Protein AF-A0A9P7XCV7-F1 (afdb_monomer_lite)

Sequence (73 aa):
MNYSTLLCAALLAVSVRGQDVTKLYGQCAGDGLTWPPCITGTTCIYFNDWFSQCLPPPKTTSSSADPESTTTT

pLDDT: mean 75.93, std 17.51, range [47.84, 96.56]

Radius of gyration: 25.92 Å; chains: 1; bounding box: 93×30×43 Å

Secondary structure (DSSP, 8-state):
--THHHHHGGG----------BPTT-EEEETTEEPPPBPTT-EEEEEETTEEEEEPPP---------------

Structure (mmCIF, N/CA/C/O backbone):
data_AF-A0A9P7XCV7-F1
#
_entry.id   AF-A0A9P7XCV7-F1
#
loop_
_atom_site.group_PDB
_atom_site.id
_atom_site.type_symbol
_atom_site.label_atom_id
_atom_site.label_alt_id
_atom_site.label_comp_id
_atom_site.label_asym_id
_atom_site.label_entity_id
_atom_site.label_seq_id
_atom_site.pdbx_PDB_ins_code
_atom_site.Cartn_x
_atom_site.Cartn_y
_atom_site.Cartn_z
_atom_site.occupancy
_atom_site.B_iso_or_equiv
_atom_site.auth_seq_id
_atom_site.auth_comp_id
_atom_site.auth_asym_id
_atom_site.auth_atom_id
_atom_site.pdbx_PDB_model_num
ATOM 1 N N . MET A 1 1 ? 52.320 -5.361 -4.371 1.00 55.47 1 MET A N 1
ATOM 2 C CA . MET A 1 1 ? 50.917 -4.949 -4.593 1.00 55.47 1 MET A CA 1
ATOM 3 C C . MET A 1 1 ? 50.138 -6.224 -4.867 1.00 55.47 1 MET A C 1
ATOM 5 O O . MET A 1 1 ? 50.235 -6.773 -5.956 1.00 55.47 1 MET A O 1
ATOM 9 N N . ASN A 1 2 ? 49.538 -6.804 -3.830 1.00 49.94 2 ASN A N 1
ATOM 10 C CA . ASN A 1 2 ? 49.175 -8.219 -3.823 1.00 49.94 2 ASN A CA 1
ATOM 11 C C . ASN A 1 2 ? 47.672 -8.321 -4.089 1.00 49.94 2 ASN A C 1
ATOM 13 O O . ASN A 1 2 ? 46.871 -8.158 -3.178 1.00 49.94 2 ASN A O 1
ATOM 17 N N . TYR A 1 3 ? 47.298 -8.582 -5.342 1.00 59.09 3 TYR A N 1
ATOM 18 C CA . TYR A 1 3 ? 45.907 -8.617 -5.824 1.00 59.09 3 TYR A CA 1
ATOM 19 C C . TYR A 1 3 ? 45.013 -9.664 -5.127 1.00 59.09 3 TYR A C 1
ATOM 21 O O . TYR A 1 3 ? 43.794 -9.621 -5.249 1.00 59.09 3 TYR A O 1
ATOM 29 N N . SER A 1 4 ? 45.619 -10.577 -4.360 1.00 60.50 4 SER A N 1
ATOM 30 C CA . SER A 1 4 ? 44.943 -11.640 -3.608 1.00 60.50 4 SER A CA 1
ATOM 31 C C . SER A 1 4 ? 44.010 -11.110 -2.507 1.00 60.50 4 SER A C 1
ATOM 33 O O . SER A 1 4 ? 42.963 -11.696 -2.253 1.00 60.50 4 SER A O 1
ATOM 35 N N . THR A 1 5 ? 44.308 -9.955 -1.897 1.00 54.28 5 THR A N 1
ATOM 36 C CA . THR A 1 5 ? 43.4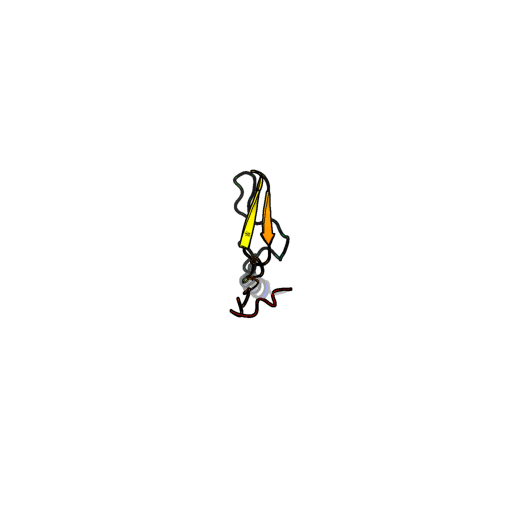21 -9.358 -0.877 1.00 54.28 5 THR A CA 1
ATOM 37 C C . THR A 1 5 ? 42.212 -8.630 -1.471 1.00 54.28 5 THR A C 1
ATOM 39 O O . THR A 1 5 ? 41.234 -8.404 -0.763 1.00 54.28 5 THR A O 1
ATOM 42 N N . LEU A 1 6 ? 42.241 -8.294 -2.766 1.00 53.47 6 LEU A N 1
ATOM 43 C CA . LEU A 1 6 ? 41.152 -7.578 -3.441 1.00 53.47 6 LEU A CA 1
ATOM 44 C C . LEU A 1 6 ? 40.002 -8.507 -3.859 1.00 53.47 6 LEU A C 1
ATOM 46 O O . LEU A 1 6 ? 38.866 -8.055 -3.963 1.00 53.47 6 LEU A O 1
ATOM 50 N N . LEU A 1 7 ? 40.267 -9.805 -4.046 1.00 55.38 7 LEU A N 1
ATOM 51 C CA . LEU A 1 7 ? 39.257 -10.783 -4.473 1.00 55.38 7 LEU A CA 1
ATOM 52 C C . LEU A 1 7 ? 38.278 -11.190 -3.355 1.00 55.38 7 LEU A C 1
ATOM 54 O O . LEU A 1 7 ? 37.125 -11.491 -3.649 1.00 55.38 7 LEU A O 1
ATOM 58 N N . CYS A 1 8 ? 38.680 -11.143 -2.079 1.00 50.06 8 CYS A N 1
ATOM 59 C CA . CYS A 1 8 ? 37.790 -11.494 -0.959 1.00 50.06 8 CYS A CA 1
ATOM 60 C C . CYS A 1 8 ? 36.798 -10.385 -0.578 1.00 50.06 8 CYS A C 1
ATOM 62 O O . CYS A 1 8 ? 35.723 -10.676 -0.057 1.00 50.06 8 CYS A O 1
ATOM 64 N N . ALA A 1 9 ? 37.128 -9.115 -0.825 1.00 54.50 9 ALA A N 1
ATOM 65 C CA . ALA A 1 9 ? 36.307 -7.989 -0.374 1.00 54.50 9 ALA A CA 1
ATOM 66 C C . ALA A 1 9 ? 35.034 -7.766 -1.220 1.00 54.50 9 ALA A C 1
ATOM 68 O O . ALA A 1 9 ? 34.145 -7.029 -0.804 1.00 54.50 9 ALA A O 1
ATOM 69 N N . ALA A 1 10 ? 34.919 -8.407 -2.388 1.00 58.94 10 ALA A N 1
ATOM 70 C CA . ALA A 1 10 ? 33.815 -8.190 -3.324 1.00 58.94 10 ALA A CA 1
ATOM 71 C C . ALA A 1 10 ? 32.552 -9.038 -3.046 1.00 58.94 10 ALA A C 1
ATOM 73 O O . ALA A 1 10 ? 31.524 -8.808 -3.677 1.00 58.94 10 ALA A O 1
ATOM 74 N N . LEU A 1 11 ? 32.592 -10.002 -2.115 1.00 60.06 11 LEU A N 1
ATOM 75 C CA . LEU A 1 11 ? 31.518 -10.996 -1.929 1.00 60.06 11 LEU A CA 1
ATOM 76 C C . LEU A 1 11 ? 30.546 -10.728 -0.760 1.00 60.06 11 LEU A C 1
ATOM 78 O O . LEU A 1 11 ? 29.688 -11.565 -0.499 1.00 60.06 11 LEU A O 1
ATOM 82 N N . LEU A 1 12 ? 30.626 -9.588 -0.059 1.00 62.88 12 LEU A N 1
ATOM 83 C CA . LEU A 1 12 ? 29.807 -9.333 1.146 1.00 62.88 12 LEU A CA 1
ATOM 84 C C . LEU A 1 12 ? 28.785 -8.187 1.043 1.00 62.88 12 LEU A C 1
ATOM 86 O O . LEU A 1 12 ? 28.180 -7.821 2.049 1.00 62.88 12 LEU A O 1
ATOM 90 N N . ALA A 1 13 ? 28.507 -7.649 -0.145 1.00 64.56 13 ALA A N 1
ATOM 91 C CA . ALA A 1 13 ? 27.444 -6.654 -0.311 1.00 64.56 13 ALA A CA 1
ATOM 92 C C . ALA A 1 13 ? 26.051 -7.313 -0.425 1.00 64.56 13 ALA A C 1
ATOM 94 O O . ALA A 1 13 ? 25.376 -7.209 -1.450 1.00 64.56 13 ALA A O 1
ATOM 95 N N . VAL A 1 14 ? 25.596 -7.997 0.634 1.00 67.31 14 VAL A N 1
ATOM 96 C CA . VAL A 1 14 ? 24.169 -8.322 0.788 1.00 67.31 14 VAL A CA 1
ATOM 97 C C . VAL A 1 14 ? 23.423 -7.005 0.973 1.00 67.31 14 VAL A C 1
ATOM 99 O O . VAL A 1 14 ? 23.536 -6.327 1.991 1.00 67.31 14 VAL A O 1
ATOM 102 N N . SER A 1 15 ? 22.675 -6.619 -0.055 1.00 66.44 15 SER A N 1
ATOM 103 C CA . SER A 1 15 ? 21.766 -5.484 0.015 1.00 66.44 15 SER A CA 1
ATOM 104 C C . SER A 1 15 ? 20.554 -5.916 0.839 1.00 66.44 15 SER A C 1
ATOM 106 O O . SER A 1 15 ? 19.720 -6.681 0.356 1.00 66.44 15 SER A O 1
ATOM 108 N N . VAL A 1 16 ? 20.455 -5.460 2.091 1.00 63.72 16 VAL A N 1
ATOM 109 C CA . VAL A 1 16 ? 19.209 -5.556 2.862 1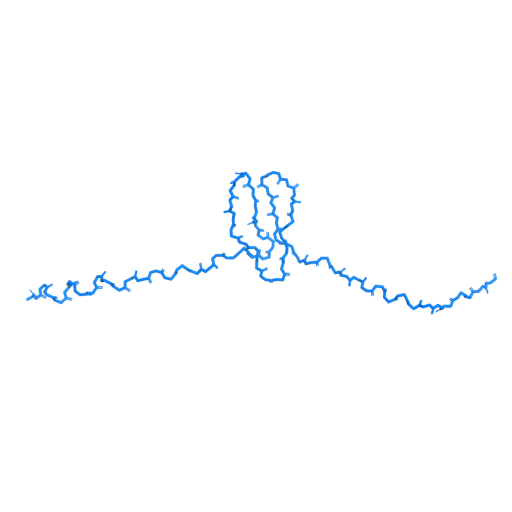.00 63.72 16 VAL A CA 1
ATOM 110 C C . VAL A 1 16 ? 18.157 -4.741 2.115 1.00 63.72 16 VAL A C 1
ATOM 112 O O . VAL A 1 16 ? 18.181 -3.512 2.134 1.00 63.72 16 VAL A O 1
ATOM 115 N N . ARG A 1 17 ? 17.236 -5.419 1.423 1.00 64.31 17 ARG A N 1
ATOM 116 C CA . ARG A 1 17 ? 15.995 -4.783 0.983 1.00 64.31 17 ARG A CA 1
ATOM 117 C C . ARG A 1 17 ? 15.132 -4.675 2.234 1.00 64.31 17 ARG A C 1
ATOM 119 O O . ARG A 1 17 ? 14.681 -5.695 2.755 1.00 64.31 17 ARG A O 1
ATOM 126 N N . GLY A 1 18 ? 14.972 -3.463 2.765 1.00 64.31 18 GLY A N 1
ATOM 127 C CA . GLY A 1 18 ? 13.920 -3.209 3.745 1.00 64.31 18 GLY A CA 1
ATOM 1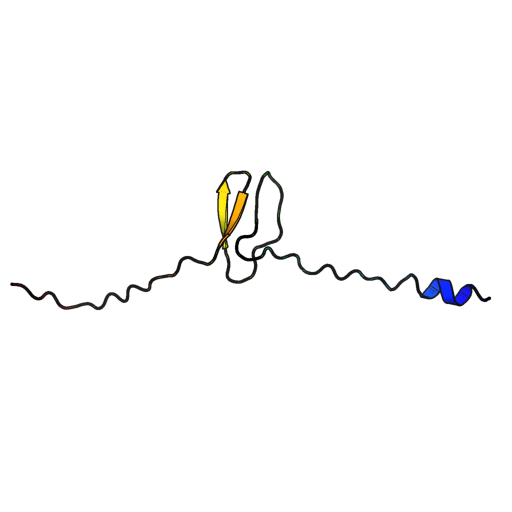28 C C . GLY A 1 18 ? 12.596 -3.698 3.160 1.00 64.31 18 GLY A C 1
ATOM 129 O O . GLY A 1 18 ? 12.387 -3.602 1.953 1.00 64.31 18 GLY A O 1
ATOM 130 N N . GLN A 1 19 ? 11.739 -4.295 3.985 1.00 67.38 19 GLN A N 1
ATOM 131 C CA . GLN A 1 19 ? 10.369 -4.589 3.577 1.00 67.38 19 GLN A CA 1
ATOM 132 C C . GLN A 1 19 ? 9.735 -3.239 3.226 1.00 67.38 19 GLN A C 1
ATOM 134 O O . GLN A 1 19 ? 9.451 -2.448 4.127 1.00 67.38 19 GLN A O 1
ATOM 139 N N . ASP A 1 20 ? 9.618 -2.931 1.934 1.00 84.62 20 ASP A N 1
ATOM 140 C CA . ASP A 1 20 ? 8.956 -1.712 1.498 1.00 84.62 20 ASP A CA 1
ATOM 141 C C . ASP A 1 20 ? 7.516 -1.795 2.016 1.00 84.62 20 ASP A C 1
ATOM 143 O O . ASP A 1 20 ? 6.790 -2.749 1.745 1.00 84.62 20 ASP A O 1
ATOM 147 N N . VAL A 1 21 ? 7.132 -0.839 2.855 1.00 91.56 21 VAL A N 1
ATOM 148 C CA . VAL A 1 21 ? 5.762 -0.678 3.338 1.00 91.56 21 VAL A CA 1
ATOM 149 C C . VAL A 1 21 ? 5.313 0.727 2.993 1.00 91.56 21 VAL A C 1
ATOM 151 O O . VAL A 1 21 ? 6.059 1.701 3.139 1.00 91.56 21 VAL A O 1
ATOM 154 N N . THR A 1 22 ? 4.079 0.841 2.529 1.00 92.88 22 THR A N 1
ATOM 155 C CA . THR A 1 22 ? 3.496 2.116 2.140 1.00 92.88 22 THR A CA 1
ATOM 156 C C . THR A 1 22 ? 3.128 2.894 3.399 1.00 92.88 22 THR A C 1
ATOM 158 O O . THR A 1 22 ? 2.390 2.410 4.260 1.00 92.88 22 THR A O 1
ATOM 161 N N . LYS A 1 23 ? 3.667 4.111 3.533 1.00 94.19 23 LYS A N 1
ATOM 162 C CA . LYS A 1 23 ? 3.355 5.001 4.660 1.00 94.19 23 LYS A CA 1
ATOM 163 C C . LYS A 1 23 ? 1.871 5.385 4.663 1.00 94.19 23 LYS A C 1
ATOM 165 O O . LYS A 1 23 ? 1.188 5.294 3.646 1.00 94.19 23 LYS A O 1
ATOM 170 N N . LEU A 1 24 ? 1.393 5.878 5.805 1.00 94.50 24 LEU A N 1
ATOM 171 C CA . LEU A 1 24 ? 0.073 6.498 5.912 1.00 94.50 24 LEU A CA 1
ATOM 172 C C . LEU A 1 24 ? -0.103 7.566 4.816 1.00 94.50 24 LEU A C 1
ATOM 174 O O . LEU A 1 24 ? 0.804 8.366 4.584 1.00 94.50 24 LEU A O 1
ATOM 178 N N . TYR A 1 25 ? -1.258 7.556 4.153 1.00 95.06 25 TYR A N 1
ATOM 179 C CA . TYR A 1 25 ? -1.612 8.376 2.989 1.00 95.06 25 TYR A CA 1
ATOM 180 C C . TYR A 1 25 ? -0.842 8.077 1.688 1.00 95.06 25 TYR A C 1
ATOM 182 O O . TYR A 1 25 ? -1.051 8.759 0.684 1.00 95.06 25 TYR A O 1
ATOM 190 N N . GLY A 1 26 ? 0.014 7.052 1.662 1.00 94.50 26 GLY A N 1
ATOM 191 C CA . GLY A 1 26 ? 0.682 6.582 0.446 1.00 94.50 26 GLY A CA 1
ATOM 192 C C . GLY A 1 26 ? -0.207 5.692 -0.430 1.00 94.50 26 GLY A C 1
ATOM 193 O O . GLY A 1 26 ? -1.236 5.188 0.025 1.00 94.50 26 GLY A O 1
ATOM 194 N N . GLN A 1 27 ? 0.209 5.491 -1.683 1.00 94.69 27 GLN A N 1
ATOM 195 C CA . GLN A 1 27 ? -0.488 4.648 -2.655 1.00 94.69 27 GLN A CA 1
ATOM 196 C C . GLN A 1 27 ? -0.193 3.159 -2.441 1.00 94.69 27 GLN A C 1
ATOM 198 O O . GLN A 1 27 ? 0.966 2.758 -2.402 1.00 94.69 27 GLN A O 1
ATOM 203 N N . CYS A 1 28 ? -1.243 2.345 -2.346 1.00 94.50 28 CYS A N 1
ATOM 204 C CA . CYS A 1 28 ? -1.161 0.902 -2.093 1.00 94.50 28 CYS A CA 1
ATOM 205 C C . CYS A 1 28 ? -1.693 0.021 -3.232 1.00 94.50 28 CYS A C 1
ATOM 207 O O . CYS A 1 28 ? -1.459 -1.185 -3.217 1.00 94.50 28 CYS A O 1
ATOM 209 N N . ALA A 1 29 ? -2.383 0.593 -4.221 1.00 92.81 29 ALA A N 1
ATOM 210 C CA . ALA A 1 29 ? -2.754 -0.091 -5.461 1.00 92.81 29 ALA A CA 1
ATOM 211 C C . ALA A 1 29 ? -3.020 0.927 -6.585 1.00 92.81 29 ALA A C 1
ATOM 213 O O . ALA A 1 29 ? -3.260 2.109 -6.309 1.00 92.81 29 ALA A O 1
ATOM 214 N N . GLY A 1 30 ? -2.976 0.474 -7.840 1.00 91.38 30 GLY A N 1
ATOM 215 C CA . GLY A 1 30 ? -3.370 1.259 -9.013 1.00 91.38 30 GLY A CA 1
ATOM 216 C C . GLY A 1 30 ? -2.834 0.687 -10.326 1.00 91.38 30 GLY A C 1
ATOM 217 O O . GLY A 1 30 ? -1.732 0.148 -10.340 1.00 91.38 30 GLY A O 1
ATOM 218 N N . ASP A 1 31 ? -3.615 0.793 -11.401 1.00 89.00 31 ASP A N 1
ATOM 219 C CA . ASP A 1 31 ? -3.254 0.456 -12.792 1.00 89.00 31 ASP A CA 1
ATOM 220 C C . ASP A 1 31 ? -2.562 -0.909 -12.965 1.00 89.00 31 ASP A C 1
ATOM 222 O O . ASP A 1 31 ? -1.496 -1.042 -13.561 1.00 89.00 31 ASP A O 1
ATOM 226 N N . GLY A 1 32 ? -3.123 -1.945 -12.334 1.00 81.62 32 GLY A N 1
ATOM 227 C CA . GLY A 1 32 ? -2.579 -3.308 -12.398 1.00 81.62 32 GLY A CA 1
ATOM 228 C C . GLY A 1 32 ? -1.197 -3.489 -11.753 1.00 81.62 32 GLY A C 1
ATOM 229 O O . GLY A 1 32 ? -0.657 -4.596 -11.782 1.00 81.62 32 GLY A O 1
ATOM 230 N N . LEU A 1 33 ? -0.630 -2.443 -11.146 1.00 79.56 33 LEU A N 1
ATOM 231 C CA . LEU A 1 33 ? 0.639 -2.485 -10.437 1.00 79.56 33 LEU A CA 1
ATOM 232 C C . LEU A 1 33 ? 0.407 -2.775 -8.953 1.00 79.56 33 LEU A C 1
ATOM 234 O O . LEU A 1 33 ? -0.342 -2.088 -8.250 1.00 79.56 33 LEU A O 1
ATOM 238 N N . THR A 1 34 ? 1.102 -3.798 -8.465 1.00 79.81 34 THR A N 1
ATOM 239 C CA . THR A 1 34 ? 1.123 -4.145 -7.045 1.00 79.81 34 THR A CA 1
ATOM 240 C C . THR A 1 34 ? 2.136 -3.261 -6.332 1.00 79.81 34 THR A C 1
ATOM 242 O O . THR A 1 34 ? 3.344 -3.399 -6.525 1.00 79.81 34 THR A O 1
ATOM 245 N N . TRP A 1 35 ? 1.637 -2.359 -5.493 1.00 86.38 35 TRP A N 1
ATOM 246 C CA . TRP A 1 35 ? 2.459 -1.556 -4.595 1.00 86.38 35 TRP A CA 1
ATOM 247 C C . TRP A 1 35 ? 2.731 -2.313 -3.290 1.00 86.38 35 TRP A C 1
ATOM 249 O O . TRP A 1 35 ? 2.044 -3.294 -2.982 1.00 86.38 35 TRP A O 1
ATOM 259 N N . PRO A 1 36 ? 3.727 -1.882 -2.499 1.00 92.06 36 PRO A N 1
ATOM 260 C CA . PRO A 1 36 ? 3.974 -2.493 -1.207 1.00 92.06 36 PRO A CA 1
ATOM 261 C C . PRO A 1 36 ? 2.768 -2.331 -0.261 1.00 92.06 36 PRO A C 1
ATOM 263 O O . PRO A 1 36 ? 2.021 -1.348 -0.365 1.00 92.06 36 PRO A O 1
ATOM 266 N N . PRO A 1 37 ? 2.555 -3.268 0.680 1.00 91.88 37 PRO A N 1
ATOM 267 C CA . PRO A 1 37 ? 1.397 -3.233 1.563 1.00 91.88 37 PRO A CA 1
ATOM 268 C C . PRO A 1 37 ? 1.422 -1.996 2.466 1.00 91.88 37 PRO A C 1
ATOM 270 O O . PRO A 1 37 ? 2.481 -1.454 2.787 1.00 91.88 37 PRO A O 1
ATOM 273 N N . CYS A 1 38 ? 0.243 -1.557 2.899 1.00 94.25 38 CYS A N 1
ATOM 274 C CA . CYS A 1 38 ? 0.117 -0.473 3.864 1.00 94.25 38 CYS A CA 1
ATOM 275 C C . CYS A 1 38 ? 0.821 -0.796 5.189 1.00 94.25 38 CYS A C 1
ATOM 277 O O . CYS A 1 38 ? 0.813 -1.940 5.645 1.00 94.25 38 CYS A O 1
ATOM 279 N N . ILE A 1 39 ? 1.398 0.224 5.830 1.00 94.56 39 ILE A N 1
ATOM 280 C CA . ILE A 1 39 ? 1.962 0.113 7.178 1.00 94.56 39 ILE A CA 1
ATOM 281 C C . ILE A 1 39 ? 0.922 -0.443 8.163 1.00 94.56 39 ILE A C 1
ATOM 283 O O . ILE A 1 39 ? -0.271 -0.134 8.078 1.00 94.56 39 ILE A O 1
ATOM 287 N N . THR A 1 40 ? 1.377 -1.253 9.120 1.00 92.56 40 THR A N 1
ATOM 288 C CA . THR A 1 40 ? 0.531 -1.843 10.163 1.00 92.56 40 THR A CA 1
ATOM 289 C C . THR A 1 40 ? -0.367 -0.797 10.826 1.00 92.56 40 THR A C 1
ATOM 291 O O . THR A 1 40 ? 0.088 0.288 11.187 1.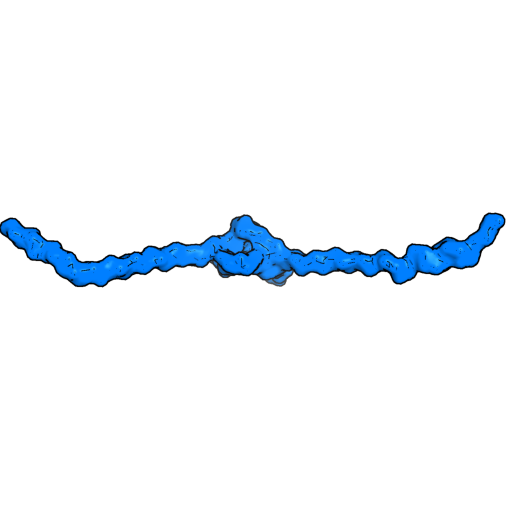00 92.56 40 THR A O 1
ATOM 294 N N . GLY A 1 41 ? -1.646 -1.135 11.007 1.00 91.00 41 GLY A N 1
ATOM 295 C CA . GLY A 1 41 ? -2.643 -0.231 11.587 1.00 91.00 41 GLY A CA 1
ATOM 296 C C . GLY A 1 41 ? -3.308 0.708 10.577 1.00 91.00 41 GLY A C 1
ATOM 297 O O . GLY A 1 41 ? -4.057 1.590 10.984 1.00 91.00 41 GLY A O 1
ATOM 298 N N . THR A 1 42 ? -3.068 0.522 9.277 1.00 94.62 42 THR A N 1
ATOM 299 C CA . THR A 1 42 ? -3.754 1.246 8.196 1.00 94.62 42 THR A CA 1
ATOM 300 C C . THR A 1 42 ? -4.345 0.269 7.182 1.00 94.62 42 THR A C 1
ATOM 302 O O . THR A 1 42 ? -3.922 -0.884 7.100 1.00 94.62 42 THR A O 1
ATOM 305 N N . THR A 1 43 ? -5.361 0.708 6.441 1.00 93.56 43 THR A N 1
ATOM 306 C CA . THR A 1 43 ? -6.069 -0.099 5.436 1.00 93.56 43 THR A CA 1
ATOM 307 C C . THR A 1 43 ? -5.946 0.555 4.066 1.00 93.56 43 THR A C 1
ATOM 309 O O . THR A 1 43 ? -6.044 1.775 3.956 1.00 93.56 43 THR A O 1
ATOM 312 N N . CYS A 1 44 ? -5.736 -0.250 3.024 1.00 94.06 44 CYS A N 1
ATOM 313 C CA . CYS A 1 44 ? -5.728 0.221 1.643 1.00 94.06 44 CYS A CA 1
ATOM 314 C C . CYS A 1 44 ? -7.165 0.496 1.182 1.00 94.06 44 CYS A C 1
ATOM 316 O O . CYS A 1 44 ? -7.955 -0.436 1.039 1.00 94.06 44 CYS A O 1
ATOM 318 N N . ILE A 1 45 ? -7.509 1.765 0.981 1.00 94.00 45 ILE A N 1
ATOM 319 C CA . ILE A 1 45 ? -8.839 2.207 0.561 1.00 94.00 45 ILE A CA 1
ATOM 320 C C . ILE A 1 45 ? -8.805 2.537 -0.925 1.00 94.00 45 ILE A C 1
ATOM 322 O O . ILE A 1 45 ? -7.987 3.339 -1.371 1.00 94.00 45 ILE A O 1
ATOM 326 N N . TYR A 1 46 ? -9.698 1.911 -1.683 1.00 93.94 46 TYR A N 1
ATOM 327 C CA . TYR A 1 46 ? -9.864 2.149 -3.111 1.00 93.94 46 TYR A CA 1
ATOM 328 C C . TYR A 1 46 ? -10.493 3.522 -3.381 1.00 93.94 46 TYR A C 1
ATOM 330 O O . TYR A 1 46 ? -11.511 3.856 -2.774 1.00 93.94 46 TYR A O 1
ATOM 338 N N . PHE A 1 47 ? -9.913 4.292 -4.307 1.00 93.50 47 PHE A N 1
ATOM 339 C CA . PHE A 1 47 ? -10.494 5.550 -4.797 1.00 93.50 47 PHE A CA 1
ATOM 340 C C . PHE A 1 47 ? -10.885 5.448 -6.268 1.00 93.50 47 PHE A C 1
ATOM 342 O O . PHE A 1 47 ? -11.988 5.842 -6.642 1.00 93.50 47 PHE A O 1
ATOM 349 N N . ASN A 1 48 ? -9.980 4.948 -7.105 1.00 93.88 48 ASN A N 1
ATOM 350 C CA . ASN A 1 48 ? -10.209 4.704 -8.524 1.00 93.88 48 ASN A CA 1
ATOM 351 C C . ASN A 1 48 ? -9.257 3.610 -9.032 1.00 93.88 48 ASN A C 1
ATOM 353 O O . ASN A 1 48 ? -8.357 3.180 -8.310 1.00 93.88 48 ASN A O 1
ATOM 357 N N . ASP A 1 49 ? -9.426 3.196 -10.288 1.00 93.00 49 ASP A N 1
ATOM 358 C CA . ASP A 1 49 ? -8.645 2.110 -10.900 1.00 93.00 49 ASP A CA 1
ATOM 359 C C . ASP A 1 49 ? -7.125 2.350 -10.863 1.00 93.00 49 ASP A C 1
ATOM 361 O O . ASP A 1 49 ? -6.333 1.410 -10.858 1.00 93.00 49 ASP A O 1
ATOM 365 N N . TRP A 1 50 ? -6.708 3.613 -10.792 1.00 92.75 50 TRP A N 1
ATOM 366 C CA . TRP A 1 50 ? -5.317 4.056 -10.839 1.00 92.75 50 TRP A CA 1
ATOM 367 C C . TRP A 1 50 ? -4.754 4.373 -9.454 1.00 92.75 50 TRP A C 1
ATOM 369 O O . TRP A 1 50 ? -3.551 4.603 -9.337 1.00 92.75 50 TRP A O 1
ATOM 379 N N . PHE A 1 51 ? -5.589 4.412 -8.408 1.00 92.88 51 PHE A N 1
ATOM 380 C CA . PHE A 1 51 ? -5.194 4.901 -7.093 1.00 92.88 51 PHE A CA 1
ATOM 381 C C . PHE A 1 51 ? -6.036 4.327 -5.947 1.00 92.88 51 PHE A C 1
ATOM 383 O O . PHE A 1 51 ? -7.243 4.556 -5.833 1.00 92.88 51 PHE A O 1
ATOM 390 N N . SER A 1 52 ? -5.338 3.682 -5.018 1.00 95.00 52 SER A N 1
ATOM 391 C CA . SER A 1 52 ? -5.826 3.315 -3.688 1.00 95.00 52 SER A CA 1
ATOM 392 C C . SER A 1 52 ? -4.856 3.845 -2.635 1.00 95.00 52 SER A C 1
ATOM 394 O O . SER A 1 52 ? -3.645 3.769 -2.842 1.00 95.00 52 SER A O 1
ATOM 396 N N . GLN A 1 53 ? -5.354 4.351 -1.504 1.00 95.88 53 GLN A N 1
ATOM 397 C CA . GLN A 1 53 ? -4.549 5.016 -0.471 1.00 95.88 53 GLN A CA 1
ATOM 398 C C . GLN A 1 53 ? -4.611 4.302 0.883 1.00 95.88 53 GLN A C 1
ATOM 400 O O . GLN A 1 53 ? -5.676 3.870 1.318 1.00 95.88 53 GLN A O 1
ATOM 405 N N . CYS A 1 54 ? -3.487 4.250 1.599 1.00 96.56 54 CYS A N 1
ATOM 406 C CA . CYS A 1 54 ? -3.440 3.776 2.982 1.00 96.56 54 CYS A CA 1
ATOM 407 C C . CYS A 1 54 ? -4.048 4.801 3.945 1.00 96.56 54 CYS A C 1
ATOM 409 O O . CYS A 1 54 ? -3.472 5.868 4.164 1.00 96.56 54 CYS A O 1
ATOM 411 N N . LEU A 1 55 ? -5.172 4.463 4.568 1.00 95.50 55 LEU A N 1
ATOM 412 C CA . LEU A 1 55 ? -5.879 5.318 5.521 1.00 95.50 55 LEU A CA 1
ATOM 413 C C . LEU A 1 55 ? -5.953 4.676 6.911 1.00 95.50 55 LEU A C 1
ATOM 415 O O . LEU A 1 55 ? -5.866 3.449 7.029 1.00 95.50 55 LEU A O 1
ATOM 419 N N . PRO A 1 56 ? -6.105 5.479 7.982 1.00 93.19 56 PRO A N 1
ATOM 420 C CA . PRO A 1 56 ? -6.368 4.913 9.296 1.00 93.19 56 PRO A CA 1
ATOM 421 C C . PRO A 1 56 ? -7.732 4.204 9.278 1.00 93.19 56 PRO A C 1
ATOM 423 O O . PRO A 1 56 ? -8.616 4.605 8.512 1.00 93.19 56 PRO A O 1
ATOM 426 N N . PRO A 1 57 ? -7.935 3.166 10.108 1.00 84.31 57 PRO A N 1
ATOM 427 C CA . PRO A 1 57 ? -9.248 2.560 10.248 1.00 84.31 57 PRO A CA 1
ATOM 428 C C . PRO A 1 57 ? -10.265 3.641 10.634 1.00 84.31 57 PRO A C 1
ATOM 430 O O . PRO A 1 57 ? -9.906 4.587 11.354 1.00 84.31 57 PRO A O 1
ATOM 433 N N . PRO A 1 58 ? -11.524 3.530 10.171 1.00 79.00 58 PRO A N 1
ATOM 434 C CA . PRO A 1 58 ? -12.568 4.425 10.635 1.00 79.00 58 PRO A CA 1
ATOM 435 C C . PRO A 1 58 ? -12.557 4.389 12.159 1.00 79.00 58 PRO A C 1
ATOM 437 O O . PRO A 1 58 ? -12.490 3.315 12.761 1.00 79.00 58 PRO A O 1
ATOM 440 N N . LYS A 1 59 ? -12.575 5.566 12.794 1.00 72.88 59 LYS A N 1
ATOM 441 C CA . LYS A 1 59 ? -12.791 5.619 14.234 1.00 72.88 59 LYS A CA 1
ATOM 442 C C . LYS A 1 59 ? -14.135 4.951 14.461 1.00 72.88 59 LYS A C 1
ATOM 444 O O . LYS A 1 59 ? -15.160 5.508 14.075 1.00 72.88 59 LYS A O 1
ATOM 449 N N . THR A 1 60 ? -14.136 3.773 15.070 1.00 59.97 60 THR A N 1
ATOM 450 C CA . THR A 1 60 ? -15.322 3.288 15.752 1.00 59.97 60 THR A CA 1
ATOM 451 C C . THR A 1 60 ? -15.559 4.321 16.843 1.00 59.97 60 THR A C 1
ATOM 453 O O . THR A 1 60 ? -14.967 4.261 17.919 1.00 59.97 60 THR A O 1
ATOM 456 N N . THR A 1 61 ? -16.355 5.350 16.555 1.00 57.28 61 THR A N 1
ATOM 457 C CA . THR A 1 61 ? -17.147 5.979 17.597 1.00 57.28 61 THR A CA 1
ATOM 458 C C . THR A 1 61 ? -17.967 4.833 18.144 1.00 57.28 61 THR A C 1
ATOM 460 O O . THR A 1 61 ? -19.009 4.480 17.598 1.00 57.28 61 THR A O 1
ATOM 463 N N . SER A 1 62 ? -17.437 4.187 19.179 1.00 54.97 62 SER A N 1
ATOM 464 C CA . SER A 1 62 ? -18.254 3.524 20.168 1.00 54.97 62 SER A CA 1
ATOM 465 C C . SER A 1 62 ? -19.169 4.622 20.685 1.00 54.97 62 SER A C 1
ATOM 467 O O . SER A 1 62 ? -18.843 5.327 21.637 1.00 54.97 62 SER A O 1
ATOM 469 N N . SER A 1 63 ? -20.284 4.838 19.989 1.00 53.91 63 SER A N 1
ATOM 470 C CA . SER A 1 63 ? -21.485 5.345 20.611 1.00 53.91 63 SER A CA 1
ATOM 471 C C . SER A 1 63 ? -21.791 4.313 21.681 1.00 53.91 63 SER A C 1
ATOM 473 O O . SER A 1 63 ? -22.425 3.294 21.422 1.00 53.91 63 SER A O 1
ATOM 475 N N . SER A 1 64 ? -21.231 4.541 22.867 1.00 52.72 64 SER A N 1
ATOM 476 C CA . SER A 1 64 ? -21.829 4.068 24.096 1.00 52.72 64 SER A CA 1
ATOM 477 C C . SER A 1 64 ? -23.223 4.677 24.069 1.00 52.72 64 SER A C 1
ATOM 479 O O . SER A 1 64 ? -23.401 5.858 24.357 1.00 52.72 64 SER A O 1
ATOM 481 N N . ALA A 1 65 ? -24.181 3.922 23.537 1.00 56.31 65 ALA A N 1
ATOM 482 C CA . ALA A 1 65 ? -25.578 4.174 23.784 1.00 56.31 65 ALA A CA 1
ATOM 483 C C . ALA A 1 65 ? -25.753 3.925 25.281 1.00 56.31 65 ALA A C 1
ATOM 485 O O . ALA A 1 65 ? -25.960 2.793 25.708 1.00 56.31 65 ALA A O 1
ATOM 486 N N . ASP A 1 66 ? -25.568 4.979 26.072 1.00 55.09 66 ASP A N 1
ATOM 487 C CA . ASP A 1 66 ? -26.233 5.080 27.360 1.00 55.09 66 ASP A CA 1
ATOM 488 C C . ASP A 1 66 ? -27.736 4.943 27.068 1.00 55.09 66 ASP A C 1
ATOM 490 O O . ASP A 1 66 ? -28.268 5.719 26.261 1.00 55.09 66 ASP A O 1
ATOM 494 N N . PRO A 1 67 ? -28.438 3.939 27.617 1.00 61.56 67 PRO A N 1
ATOM 495 C CA . PRO A 1 67 ? -29.880 4.039 27.698 1.00 61.56 67 PRO A CA 1
ATOM 496 C C . PRO A 1 67 ? -30.200 5.142 28.718 1.00 61.56 67 PRO A C 1
ATOM 498 O O . PRO A 1 67 ? -29.515 5.252 29.726 1.00 61.56 67 PRO A O 1
ATOM 501 N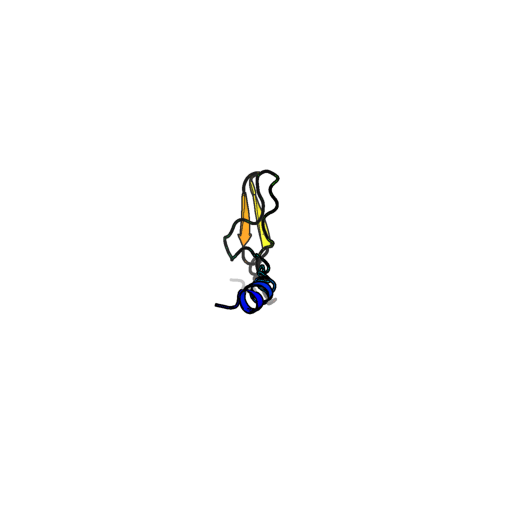 N . GLU A 1 68 ? -31.288 5.887 28.494 1.00 56.56 68 GLU A N 1
ATOM 502 C CA . GLU A 1 68 ? -31.898 6.803 29.481 1.00 56.56 68 GLU A CA 1
ATOM 503 C C . GLU A 1 68 ? -31.221 8.193 29.574 1.00 56.56 68 GLU A C 1
ATOM 505 O O . GLU A 1 68 ? -30.036 8.336 29.815 1.00 56.56 68 GLU A O 1
ATOM 510 N N . SER A 1 69 ? -31.899 9.317 29.340 1.00 47.84 69 SER A N 1
ATOM 511 C CA . SER A 1 69 ? -33.188 9.707 29.904 1.00 47.84 69 SER A CA 1
ATOM 512 C C . SER A 1 69 ? -33.949 10.648 28.959 1.00 47.84 69 SER A C 1
ATOM 514 O O . SER A 1 69 ? -33.420 11.653 28.484 1.00 47.84 69 SER A O 1
ATOM 516 N N . THR A 1 70 ? -35.210 10.312 28.679 1.00 53.91 70 THR A N 1
ATOM 517 C CA . THR A 1 70 ? -36.167 11.187 27.989 1.00 53.91 70 THR A CA 1
ATOM 518 C C . THR A 1 70 ? -36.835 12.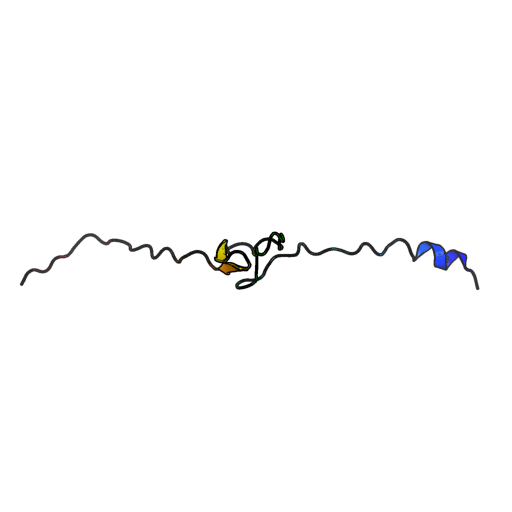080 29.033 1.00 53.91 70 THR A C 1
ATOM 520 O O . THR A 1 70 ? -37.775 11.656 29.702 1.00 53.91 70 THR A O 1
ATOM 523 N N . THR A 1 71 ? -36.380 13.326 29.168 1.00 57.66 71 THR A N 1
ATOM 524 C CA . THR A 1 71 ? -37.129 14.362 29.894 1.00 57.66 71 THR A CA 1
ATOM 525 C C . THR A 1 71 ? -38.177 14.951 28.954 1.00 57.66 71 THR A C 1
ATOM 527 O O . THR A 1 71 ? -37.857 15.683 28.020 1.00 57.66 71 THR A O 1
ATOM 530 N N . THR A 1 72 ? -39.432 14.583 29.203 1.00 51.59 72 THR A N 1
ATOM 531 C CA . THR A 1 72 ? -40.633 15.121 28.550 1.00 51.59 72 THR A CA 1
ATOM 532 C C . THR A 1 72 ? -40.961 16.495 29.146 1.00 51.59 72 THR A C 1
ATOM 534 O O . THR A 1 72 ? -40.909 16.651 30.366 1.00 51.59 72 THR A O 1
ATOM 537 N N . THR A 1 73 ? -41.277 17.479 28.298 1.00 48.69 73 THR A N 1
ATOM 538 C CA . THR A 1 73 ? -41.959 18.737 28.668 1.00 48.69 73 THR A CA 1
ATOM 539 C C . THR A 1 73 ? -43.393 18.673 28.174 1.00 48.69 73 THR A C 1
ATOM 541 O O . THR A 1 73 ? -43.576 18.156 27.049 1.00 48.69 73 THR A O 1
#

Foldseek 3Di:
DDCVVVVVVPPPPPPPDDQDAAEAFGWQDADPDGDRHHDPQWDFADDDRGTTTTHHPPPPPPPPPPDDDDDDD